Protein AF-A0A523NLS0-F1 (afdb_monomer_lite)

Sequence (101 aa):
MGEDYTAHEKEIELSDRIDHPYADENHVEWTVEAWERVKHAPEFVRPGIRKLMVQRAVKREFKYITSDFLTEIRNESMMLVSKRVKQFGFEELSMGAFEVA

Radius of gyration: 15.38 Å; chains: 1; bounding box: 45×35×37 Å

Structure (mmCIF, N/CA/C/O backbone):
data_AF-A0A523NLS0-F1
#
_entry.id   AF-A0A523NLS0-F1
#
loop_
_atom_site.group_PDB
_atom_site.id
_atom_site.type_symbol
_atom_site.label_atom_id
_atom_site.label_alt_id
_atom_site.label_comp_id
_atom_site.label_asym_id
_atom_site.label_entity_id
_atom_site.label_seq_id
_atom_site.pdbx_PDB_ins_code
_atom_site.Cartn_x
_atom_site.Cartn_y
_atom_site.Cartn_z
_atom_site.occupancy
_atom_site.B_iso_or_equiv
_atom_site.auth_seq_id
_atom_site.auth_comp_id
_atom_site.auth_asym_id
_atom_site.auth_atom_id
_atom_site.pdbx_PDB_model_num
ATOM 1 N N . MET A 1 1 ? 5.475 23.377 6.900 1.00 40.28 1 MET A N 1
ATOM 2 C CA . MET A 1 1 ? 4.023 23.138 6.820 1.00 40.28 1 MET A CA 1
ATOM 3 C C . MET A 1 1 ? 3.868 21.657 7.096 1.00 40.28 1 MET A C 1
ATOM 5 O O . MET A 1 1 ? 4.328 20.877 6.279 1.00 40.28 1 MET A O 1
ATOM 9 N N . GLY A 1 2 ? 3.496 21.291 8.325 1.00 45.59 2 GLY A N 1
ATOM 10 C CA . GLY A 1 2 ? 3.469 19.890 8.746 1.00 45.59 2 GLY A CA 1
ATOM 11 C C . GLY A 1 2 ? 2.313 19.191 8.054 1.00 45.59 2 GLY A C 1
ATOM 12 O O . GLY A 1 2 ? 1.167 19.534 8.322 1.00 45.59 2 GLY A O 1
ATOM 13 N N . GLU A 1 3 ? 2.617 18.294 7.121 1.00 47.75 3 GLU A N 1
ATOM 14 C CA . GLU A 1 3 ? 1.632 17.342 6.618 1.00 47.75 3 GLU A CA 1
ATOM 15 C C . GLU A 1 3 ? 1.160 16.504 7.812 1.00 47.75 3 GLU A C 1
ATOM 17 O O . GLU A 1 3 ? 1.959 16.104 8.658 1.00 47.75 3 GLU A O 1
ATOM 22 N N . ASP A 1 4 ? -0.150 16.355 7.954 1.00 50.94 4 ASP A N 1
ATOM 23 C CA . ASP A 1 4 ? -0.788 15.693 9.088 1.00 50.94 4 ASP A CA 1
ATOM 24 C C . ASP A 1 4 ? -0.522 14.179 8.988 1.00 50.94 4 ASP A C 1
ATOM 26 O O . ASP A 1 4 ? -1.303 13.438 8.400 1.00 50.94 4 ASP A O 1
ATOM 30 N N . TYR A 1 5 ? 0.605 13.710 9.540 1.00 54.31 5 TYR A N 1
ATOM 31 C CA . TYR A 1 5 ? 1.028 12.294 9.561 1.00 54.31 5 TYR A CA 1
ATOM 32 C C . TYR A 1 5 ? 0.074 11.362 10.352 1.00 54.31 5 TYR A C 1
ATOM 34 O O . TYR A 1 5 ? 0.398 10.201 10.584 1.00 54.31 5 TYR A O 1
ATOM 42 N N . THR A 1 6 ? -1.101 11.849 10.763 1.00 61.84 6 THR A N 1
ATOM 43 C CA . THR A 1 6 ? -2.078 11.144 11.612 1.00 61.84 6 THR A CA 1
ATOM 44 C C . THR A 1 6 ? -3.251 10.550 10.824 1.00 61.84 6 THR A C 1
ATOM 46 O O . THR A 1 6 ? -4.184 9.992 11.401 1.00 61.84 6 THR A O 1
ATOM 49 N N . ALA A 1 7 ? -3.233 10.620 9.485 1.00 62.31 7 ALA A N 1
ATOM 50 C CA . ALA A 1 7 ? -4.323 10.113 8.644 1.00 62.31 7 ALA A CA 1
ATOM 51 C C . ALA A 1 7 ? -4.634 8.616 8.872 1.00 62.31 7 ALA A C 1
ATOM 53 O O . ALA A 1 7 ? -5.757 8.185 8.632 1.00 62.31 7 ALA A O 1
ATOM 54 N N . HIS A 1 8 ? -3.671 7.830 9.367 1.00 66.62 8 HIS A N 1
ATOM 55 C CA . HIS A 1 8 ? -3.828 6.403 9.703 1.00 66.62 8 HIS A CA 1
ATOM 56 C C . HIS A 1 8 ? -4.395 6.150 11.108 1.00 66.62 8 HIS A C 1
ATOM 58 O O . HIS A 1 8 ? -4.664 5.001 11.458 1.00 66.62 8 HIS A O 1
ATOM 64 N N . GLU A 1 9 ? -4.566 7.210 11.902 1.00 65.62 9 GLU A N 1
ATOM 65 C CA . GLU A 1 9 ? -5.053 7.180 13.285 1.00 65.62 9 GLU A CA 1
ATOM 66 C C . GLU A 1 9 ? -6.515 7.638 13.397 1.00 65.62 9 GLU A C 1
ATOM 68 O O . GLU A 1 9 ? -7.171 7.368 14.403 1.00 65.62 9 GLU A O 1
ATOM 73 N N . LYS A 1 10 ? -7.058 8.302 12.365 1.00 66.56 10 LYS A N 1
ATOM 74 C CA . LYS A 1 10 ? -8.464 8.723 12.356 1.00 66.56 10 LYS A CA 1
ATOM 75 C C . LYS A 1 10 ? -9.380 7.516 12.225 1.00 66.56 10 LYS A C 1
ATOM 77 O O . LYS A 1 10 ? -9.265 6.729 11.290 1.00 66.56 10 LYS A O 1
ATOM 82 N N . GLU A 1 11 ? -10.306 7.398 13.169 1.00 72.75 11 GLU A N 1
ATOM 83 C CA . GLU A 1 11 ? -11.369 6.405 13.116 1.00 72.75 11 GLU A CA 1
ATOM 84 C C . GLU A 1 11 ? -12.204 6.615 11.847 1.00 72.75 11 GLU A C 1
ATOM 86 O O . GLU A 1 11 ? -12.619 7.733 11.545 1.00 72.75 11 GLU A O 1
ATOM 91 N N . ILE A 1 12 ? -12.392 5.545 11.074 1.00 76.88 12 ILE A N 1
ATOM 92 C CA . ILE A 1 12 ? -13.165 5.578 9.830 1.00 76.88 12 ILE A CA 1
ATOM 93 C C . ILE A 1 12 ? -14.576 5.046 10.096 1.00 76.88 12 ILE A C 1
ATOM 95 O O . ILE A 1 12 ? -14.736 4.035 10.789 1.00 76.88 12 ILE A O 1
ATOM 99 N N . GLU A 1 13 ? -15.593 5.703 9.545 1.00 79.06 13 GLU A N 1
ATOM 100 C CA . GLU A 1 13 ? -16.986 5.249 9.618 1.00 79.06 13 GLU A CA 1
ATOM 101 C C . GLU A 1 13 ? -17.122 3.838 9.019 1.00 79.06 13 GLU A C 1
ATOM 103 O O . GLU A 1 13 ? -16.404 3.477 8.086 1.00 79.06 13 GLU A O 1
ATOM 108 N N . LEU A 1 14 ? -18.053 3.025 9.535 1.00 74.56 14 LEU A N 1
ATOM 109 C CA . LEU A 1 14 ? -18.283 1.657 9.037 1.00 74.56 14 LEU A CA 1
ATOM 110 C C . LEU A 1 14 ? -18.652 1.626 7.542 1.00 74.56 14 LEU A C 1
ATOM 112 O O . LEU A 1 14 ? -18.284 0.684 6.846 1.00 74.56 14 LEU A O 1
ATOM 116 N N . SER A 1 15 ? -19.344 2.658 7.047 1.00 82.06 15 SER A N 1
ATOM 117 C CA . SER A 1 15 ? -19.696 2.827 5.627 1.00 82.06 15 SER A CA 1
ATOM 118 C C . SER A 1 15 ? -18.492 2.969 4.706 1.00 82.06 15 SER A C 1
ATOM 120 O O . SER A 1 15 ? -18.591 2.684 3.514 1.00 82.06 15 SER A O 1
ATOM 122 N N . ASP A 1 16 ? -17.366 3.412 5.253 1.00 85.19 16 ASP A N 1
ATOM 123 C CA . ASP A 1 16 ? -16.176 3.781 4.501 1.00 85.19 16 ASP A CA 1
ATOM 124 C C . ASP A 1 16 ? -15.098 2.699 4.564 1.00 85.19 16 ASP A C 1
ATOM 126 O O . ASP A 1 16 ? -13.972 2.925 4.116 1.00 85.19 16 ASP A O 1
ATOM 130 N N . ARG A 1 17 ? -15.443 1.509 5.076 1.00 89.94 17 ARG A N 1
ATOM 131 C CA . ARG A 1 17 ? -14.549 0.352 5.189 1.00 89.94 17 ARG A CA 1
ATOM 132 C C . ARG A 1 17 ? -14.816 -0.669 4.092 1.00 89.94 17 ARG A C 1
ATOM 134 O O . ARG A 1 17 ? -15.950 -0.869 3.666 1.00 89.94 17 ARG A O 1
ATOM 141 N N . ILE A 1 18 ? -13.763 -1.354 3.665 1.00 93.94 18 ILE A N 1
ATOM 142 C CA . ILE A 1 18 ? -13.864 -2.525 2.791 1.00 93.94 18 ILE A CA 1
ATOM 143 C C . ILE A 1 18 ? -13.669 -3.787 3.624 1.00 93.94 18 ILE A C 1
ATOM 145 O O . ILE A 1 18 ? -12.649 -3.926 4.293 1.00 93.94 18 ILE A O 1
ATOM 149 N N . ASP A 1 19 ? -14.619 -4.711 3.504 1.00 92.12 19 ASP A N 1
ATOM 150 C CA . ASP A 1 19 ? -14.495 -6.084 3.994 1.00 92.12 19 ASP A CA 1
ATOM 151 C C . ASP A 1 19 ? -13.458 -6.833 3.141 1.00 92.12 19 ASP A C 1
ATOM 153 O O . ASP A 1 19 ? -13.628 -7.001 1.923 1.00 92.12 19 ASP A O 1
ATOM 157 N N . HIS A 1 20 ? -12.331 -7.205 3.750 1.00 93.69 20 HIS A N 1
ATOM 158 C CA . HIS A 1 20 ? -11.242 -7.870 3.048 1.00 93.69 20 HIS A CA 1
ATOM 159 C C . HIS A 1 20 ? -10.562 -8.897 3.956 1.00 93.69 20 HIS A C 1
ATOM 161 O O . HIS A 1 20 ? -9.777 -8.507 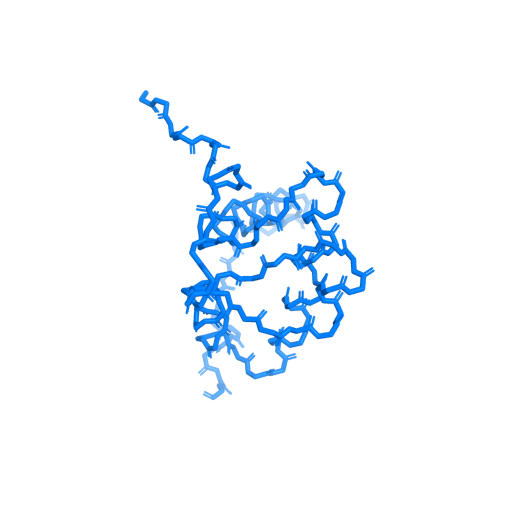4.825 1.00 93.69 20 HIS A O 1
ATOM 167 N N . PRO A 1 21 ? -10.675 -10.205 3.654 1.00 95.06 21 PRO A N 1
ATOM 168 C CA . PRO A 1 21 ? -10.343 -11.267 4.604 1.00 95.06 21 PRO A CA 1
ATOM 169 C C . PRO A 1 21 ? -8.898 -11.186 5.104 1.00 95.06 21 PRO A C 1
ATOM 171 O O . PRO A 1 21 ? -8.645 -11.251 6.299 1.00 95.06 21 PRO A O 1
ATOM 174 N N . TYR A 1 22 ? -7.937 -10.938 4.207 1.00 95.75 22 TYR A N 1
ATOM 175 C CA . TYR A 1 22 ? -6.531 -10.816 4.606 1.00 95.75 22 TYR A CA 1
ATOM 176 C C . TYR A 1 22 ? -6.247 -9.569 5.456 1.00 95.75 22 TYR A C 1
ATOM 178 O O . TYR A 1 22 ? -5.293 -9.558 6.228 1.00 95.75 22 TYR A O 1
ATOM 186 N N . ALA A 1 23 ? -7.016 -8.495 5.283 1.00 95.38 23 ALA A N 1
ATOM 187 C CA . ALA A 1 23 ? -6.849 -7.292 6.091 1.00 95.38 23 ALA A CA 1
ATOM 188 C C . ALA A 1 23 ? -7.422 -7.540 7.499 1.00 95.38 23 ALA A C 1
ATOM 190 O O . ALA A 1 23 ? -6.721 -7.306 8.485 1.00 95.38 23 ALA A O 1
ATOM 191 N N . ASP A 1 24 ? -8.600 -8.166 7.575 1.00 95.00 24 ASP A N 1
ATOM 192 C CA . ASP A 1 24 ? -9.277 -8.523 8.827 1.00 95.00 24 ASP A CA 1
ATOM 193 C C . ASP A 1 24 ? -8.460 -9.505 9.675 1.00 95.00 24 ASP A C 1
ATOM 195 O O . ASP A 1 24 ? -8.251 -9.275 10.865 1.00 95.00 24 ASP A O 1
ATOM 199 N N . GLU A 1 25 ? -7.896 -10.551 9.056 1.00 97.00 25 GLU A N 1
ATOM 200 C CA . GLU A 1 25 ? -6.980 -11.501 9.711 1.00 97.00 25 GLU A CA 1
ATOM 201 C C . GLU A 1 25 ? -5.760 -10.809 10.344 1.00 97.00 25 GLU A C 1
ATOM 203 O O . GLU A 1 25 ? -5.167 -11.312 11.300 1.00 97.00 25 GLU A O 1
ATOM 208 N N . ASN A 1 26 ? -5.374 -9.649 9.808 1.00 97.06 26 ASN A N 1
ATOM 209 C CA . ASN A 1 26 ? -4.240 -8.857 10.270 1.00 97.06 26 ASN A CA 1
ATOM 210 C C . ASN A 1 26 ? -4.659 -7.638 11.108 1.00 97.06 26 ASN A C 1
ATOM 212 O O . ASN A 1 26 ? -3.792 -6.846 11.467 1.00 97.06 26 ASN A O 1
ATOM 216 N N . HIS A 1 27 ? -5.942 -7.514 11.470 1.00 95.12 27 HIS A N 1
ATOM 217 C CA . HIS A 1 27 ? -6.494 -6.405 12.259 1.00 95.12 27 HIS A CA 1
ATOM 218 C C . HIS A 1 27 ? -6.267 -5.023 11.615 1.00 95.12 27 HIS A C 1
ATOM 220 O O . HIS A 1 27 ? -6.057 -4.027 12.310 1.00 95.12 27 HIS A O 1
ATOM 226 N N . VAL A 1 28 ? -6.299 -4.971 10.281 1.00 95.06 28 VAL A N 1
ATOM 227 C CA . VAL A 1 28 ? -6.137 -3.754 9.477 1.00 95.06 28 VAL A CA 1
ATOM 228 C C . VAL A 1 28 ? -7.354 -3.580 8.580 1.00 95.06 28 VAL A C 1
ATOM 230 O O . VAL A 1 28 ? -7.862 -4.545 8.023 1.00 95.06 28 VAL A O 1
ATOM 233 N N . GLU A 1 29 ? -7.786 -2.342 8.377 1.00 95.31 29 GLU A N 1
ATOM 234 C CA . GLU A 1 29 ? -8.985 -2.024 7.606 1.00 95.31 29 GLU A CA 1
ATOM 235 C C . GLU A 1 29 ? -8.644 -1.090 6.440 1.00 95.31 29 GLU A C 1
ATOM 237 O O . GLU A 1 29 ? -7.842 -0.161 6.566 1.00 95.31 29 GLU A O 1
ATOM 242 N N . TRP A 1 30 ? -9.247 -1.335 5.280 1.00 95.94 30 TRP A N 1
ATOM 243 C CA . TRP A 1 30 ? -9.098 -0.483 4.101 1.00 95.94 30 TRP A CA 1
ATOM 244 C C . TRP A 1 30 ? -10.187 0.571 4.060 1.00 95.94 30 TRP A C 1
ATOM 246 O O . TRP A 1 30 ? -11.354 0.235 4.259 1.00 95.94 30 TRP A O 1
ATOM 256 N N . THR A 1 31 ? -9.836 1.804 3.691 1.00 95.50 31 THR A N 1
ATOM 257 C CA . THR A 1 31 ? -10.864 2.755 3.269 1.00 95.50 31 THR A CA 1
ATOM 258 C C . THR A 1 31 ? -11.347 2.444 1.856 1.00 95.50 31 THR A C 1
ATOM 260 O O . THR A 1 31 ? -10.570 2.004 0.998 1.00 95.50 31 THR A O 1
ATOM 263 N N . VAL A 1 32 ? -12.626 2.717 1.589 1.00 95.00 32 VAL A N 1
ATOM 264 C CA . VAL A 1 32 ? -13.216 2.632 0.241 1.00 95.00 32 VAL A CA 1
ATOM 265 C C . VAL A 1 32 ? -12.394 3.460 -0.748 1.00 95.00 32 VAL A C 1
ATOM 267 O O . VAL A 1 32 ? -12.037 2.974 -1.819 1.00 95.00 32 VAL A O 1
ATOM 270 N N . GLU A 1 33 ? -12.004 4.676 -0.363 1.00 94.19 33 GLU A N 1
ATOM 271 C CA . GLU A 1 33 ? -11.178 5.563 -1.187 1.00 94.19 33 GLU A CA 1
ATOM 272 C C . GLU A 1 33 ? -9.827 4.928 -1.570 1.00 94.19 33 GLU A C 1
ATOM 274 O O . GLU A 1 33 ? -9.454 4.898 -2.748 1.00 94.19 33 GLU A O 1
ATOM 279 N N . ALA A 1 34 ? -9.093 4.379 -0.594 1.00 95.56 34 ALA A N 1
ATOM 280 C CA . ALA A 1 34 ? -7.810 3.727 -0.845 1.00 95.56 34 ALA A CA 1
ATOM 281 C C . ALA A 1 34 ? -7.979 2.516 -1.770 1.00 95.56 34 ALA A C 1
ATOM 283 O O . ALA A 1 34 ? -7.173 2.287 -2.676 1.00 95.56 34 ALA A O 1
ATOM 284 N N . TRP A 1 35 ? -9.051 1.752 -1.571 1.00 96.19 35 TRP A N 1
ATOM 285 C CA . TRP A 1 35 ? -9.356 0.582 -2.377 1.00 96.19 35 TRP A CA 1
ATOM 286 C C . TRP A 1 35 ? -9.669 0.924 -3.837 1.00 96.19 35 TRP A C 1
ATOM 288 O O . TRP A 1 35 ? -9.118 0.290 -4.744 1.00 96.19 35 TRP A O 1
ATOM 298 N N . GLU A 1 36 ? -10.497 1.945 -4.080 1.00 96.25 36 GLU A N 1
ATOM 299 C CA . GLU A 1 36 ? -10.774 2.449 -5.430 1.00 96.25 36 GLU A CA 1
ATOM 300 C C . GLU A 1 36 ? -9.490 2.932 -6.109 1.00 96.25 36 GLU A C 1
ATOM 302 O O . GLU A 1 36 ? -9.234 2.595 -7.267 1.00 96.25 36 GLU A O 1
ATOM 307 N N . ARG A 1 37 ? -8.604 3.612 -5.370 1.00 95.62 37 ARG A N 1
ATOM 308 C CA . ARG A 1 37 ? -7.325 4.084 -5.912 1.00 95.62 37 ARG A CA 1
ATOM 309 C C . ARG A 1 37 ? -6.450 2.945 -6.444 1.00 95.62 37 ARG A C 1
ATOM 311 O O . ARG A 1 37 ? -5.822 3.089 -7.493 1.00 95.62 37 ARG A O 1
ATOM 318 N N . VAL A 1 38 ? -6.444 1.789 -5.777 1.00 95.81 38 VAL A N 1
ATOM 319 C CA . VAL A 1 38 ? -5.705 0.600 -6.240 1.00 95.81 38 VAL A CA 1
ATOM 320 C C . VAL A 1 38 ? -6.253 0.064 -7.569 1.00 95.81 38 VAL A C 1
ATOM 322 O O . VAL A 1 38 ? -5.488 -0.507 -8.347 1.00 95.81 38 VAL A O 1
ATOM 325 N N . LYS A 1 39 ? -7.537 0.269 -7.895 1.00 94.88 39 LYS A N 1
ATOM 326 C CA . LYS A 1 39 ? -8.105 -0.176 -9.181 1.00 94.88 39 LYS A CA 1
ATOM 327 C C . LYS A 1 39 ? -7.509 0.559 -10.384 1.00 94.88 39 LYS A C 1
ATOM 329 O O . LYS A 1 39 ? -7.493 -0.009 -11.474 1.00 94.88 39 LYS A O 1
ATOM 334 N N . HIS A 1 40 ? -6.959 1.759 -10.196 1.00 92.88 40 HIS A N 1
ATOM 335 C CA . HIS A 1 40 ? -6.259 2.485 -11.260 1.00 92.88 40 HIS A CA 1
ATOM 336 C C . HIS A 1 40 ? -4.879 1.901 -11.596 1.00 92.88 40 HIS A C 1
ATOM 338 O O . HIS A 1 40 ? -4.310 2.245 -12.628 1.00 92.88 40 HIS A O 1
ATOM 344 N N . ALA A 1 41 ? -4.332 1.011 -10.760 1.00 90.69 41 ALA A N 1
ATOM 345 C CA . ALA A 1 41 ? -3.126 0.268 -11.105 1.00 90.69 41 ALA A CA 1
ATOM 346 C C . ALA A 1 41 ? -3.439 -0.852 -12.121 1.00 90.69 41 ALA A C 1
ATOM 348 O O . ALA A 1 41 ? -4.561 -1.381 -12.116 1.00 90.69 41 ALA A O 1
ATOM 349 N N . PRO A 1 42 ? -2.456 -1.275 -12.941 1.00 91.06 42 PRO A N 1
ATOM 350 C CA . PRO A 1 42 ? -2.617 -2.416 -13.840 1.00 91.06 42 PRO A CA 1
ATOM 351 C C . PRO A 1 42 ? -3.059 -3.681 -13.095 1.00 91.06 42 PRO A C 1
ATOM 353 O O . PRO A 1 42 ? -2.636 -3.931 -11.965 1.00 91.06 42 PRO A O 1
ATOM 356 N N . GLU A 1 43 ? -3.904 -4.503 -13.719 1.00 92.94 43 GLU A N 1
ATOM 357 C CA . GLU A 1 43 ? -4.588 -5.603 -13.027 1.00 92.94 43 GLU A CA 1
ATOM 358 C C . GLU A 1 43 ? -3.628 -6.589 -12.349 1.00 92.94 43 GLU A C 1
ATOM 360 O O . GLU A 1 43 ? -3.829 -6.942 -11.186 1.00 92.94 43 GLU A O 1
ATOM 365 N N . PHE A 1 44 ? -2.535 -6.944 -13.027 1.00 90.69 44 PHE A N 1
ATOM 366 C CA . PHE A 1 44 ? -1.540 -7.888 -12.517 1.00 90.69 44 PHE A CA 1
ATOM 367 C C . PHE A 1 44 ? -0.801 -7.391 -11.261 1.00 90.69 44 PHE A C 1
ATOM 369 O O . PHE A 1 44 ? -0.302 -8.207 -10.487 1.00 90.69 44 PHE A O 1
ATOM 376 N N . VAL A 1 45 ? -0.743 -6.072 -11.015 1.00 92.12 45 VAL A N 1
ATOM 377 C CA . VAL A 1 45 ? -0.078 -5.498 -9.828 1.00 92.12 45 VAL A CA 1
ATOM 378 C C . VAL A 1 45 ? -1.027 -5.324 -8.642 1.00 92.12 45 VAL A C 1
ATOM 380 O O . VAL A 1 45 ? -0.564 -5.287 -7.498 1.00 92.12 45 VAL A O 1
ATOM 383 N N . ARG A 1 46 ? -2.348 -5.256 -8.870 1.00 95.44 46 ARG A N 1
ATOM 384 C CA . ARG A 1 46 ? -3.343 -4.984 -7.812 1.00 95.44 46 ARG A CA 1
ATOM 385 C C . ARG A 1 46 ? -3.259 -5.967 -6.634 1.00 95.44 46 ARG A C 1
ATOM 387 O O . ARG A 1 46 ? -3.235 -5.485 -5.498 1.00 95.44 46 ARG A O 1
ATOM 394 N N . PRO A 1 47 ? -3.159 -7.303 -6.831 1.00 96.56 47 PRO A N 1
ATOM 395 C CA . PRO A 1 47 ? -3.045 -8.240 -5.709 1.00 96.56 47 PRO A CA 1
ATOM 396 C C . PRO A 1 47 ? -1.782 -8.001 -4.871 1.00 96.56 47 PRO A C 1
ATOM 398 O O . PRO A 1 47 ? -1.820 -8.084 -3.642 1.00 96.56 47 PRO A O 1
ATOM 401 N N . GLY A 1 48 ? -0.673 -7.647 -5.529 1.00 96.25 48 GLY A N 1
ATOM 402 C CA . GLY A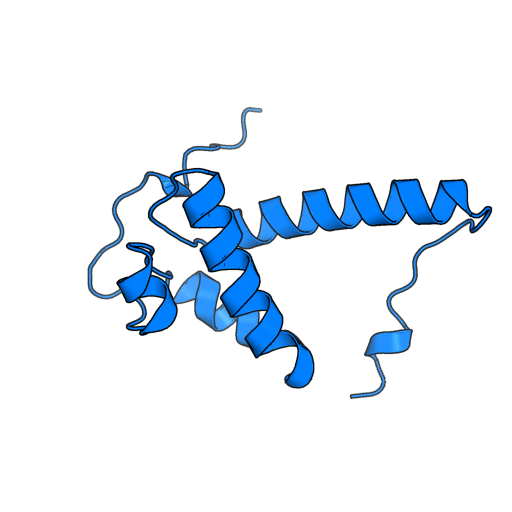 1 48 ? 0.593 -7.328 -4.872 1.00 96.25 48 GLY A CA 1
ATOM 403 C C . GLY A 1 48 ? 0.506 -6.063 -4.019 1.00 96.25 48 GLY A C 1
ATOM 404 O O . GLY A 1 48 ? 0.941 -6.077 -2.869 1.00 96.25 48 GLY A O 1
ATOM 405 N N . ILE A 1 49 ? -0.113 -4.999 -4.543 1.00 96.56 49 ILE A N 1
ATOM 406 C CA . ILE A 1 49 ? -0.321 -3.745 -3.802 1.00 96.56 49 ILE A CA 1
ATOM 407 C C . ILE A 1 49 ? -1.176 -3.998 -2.558 1.00 96.56 49 ILE A C 1
ATOM 409 O O . ILE A 1 49 ? -0.772 -3.615 -1.461 1.00 96.56 49 ILE A O 1
ATOM 413 N N . ARG A 1 50 ? -2.311 -4.697 -2.700 1.00 96.94 50 ARG A N 1
ATOM 414 C CA . ARG A 1 50 ? -3.216 -4.995 -1.574 1.00 96.94 50 ARG A CA 1
ATOM 415 C C . ARG A 1 50 ? -2.500 -5.735 -0.448 1.00 96.94 50 ARG A C 1
ATOM 417 O O . ARG A 1 50 ? -2.567 -5.327 0.708 1.00 96.94 50 ARG A O 1
ATOM 424 N N . LYS A 1 51 ? -1.746 -6.782 -0.789 1.00 97.50 51 LYS A N 1
ATOM 425 C CA . LYS A 1 51 ? -0.963 -7.538 0.193 1.00 97.50 51 LYS A CA 1
ATOM 426 C C . LYS A 1 51 ? 0.125 -6.681 0.846 1.00 97.50 51 LYS A C 1
ATOM 428 O O . LYS A 1 51 ? 0.286 -6.723 2.063 1.00 97.50 51 LYS A O 1
ATOM 433 N N . LEU A 1 52 ? 0.857 -5.896 0.052 1.00 97.25 52 LEU A N 1
ATOM 434 C CA . LEU A 1 52 ? 1.950 -5.058 0.543 1.00 97.25 52 LEU A CA 1
ATO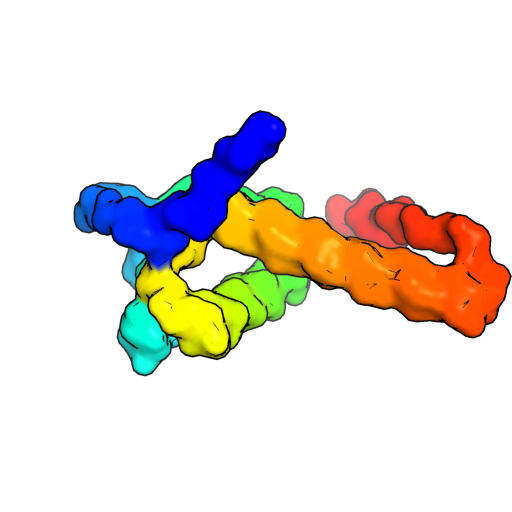M 435 C C . LEU A 1 52 ? 1.463 -4.000 1.540 1.00 97.25 52 LEU A C 1
ATOM 437 O O . LEU A 1 52 ? 2.122 -3.796 2.556 1.00 97.25 52 LEU A O 1
ATOM 441 N N . MET A 1 53 ? 0.337 -3.332 1.272 1.00 97.38 53 MET A N 1
ATOM 442 C CA . MET A 1 53 ? -0.164 -2.284 2.169 1.00 97.38 53 MET A CA 1
ATOM 443 C C . MET A 1 53 ? -0.565 -2.850 3.531 1.00 97.38 53 MET A C 1
ATOM 445 O O . MET A 1 53 ? -0.168 -2.279 4.540 1.00 97.38 53 MET A O 1
ATOM 449 N N . VAL A 1 54 ? -1.235 -4.007 3.579 1.00 97.50 54 VAL A N 1
ATOM 450 C CA . VAL A 1 54 ? -1.549 -4.690 4.850 1.00 97.50 54 VAL A CA 1
ATOM 451 C C . VAL A 1 54 ? -0.271 -4.992 5.631 1.00 97.50 54 VAL A C 1
ATOM 453 O O . VAL A 1 54 ? -0.154 -4.625 6.794 1.00 97.50 54 VAL A O 1
ATOM 456 N N . GLN A 1 55 ? 0.747 -5.558 4.978 1.00 97.44 55 GLN A N 1
ATOM 457 C CA . GLN A 1 55 ? 2.028 -5.841 5.635 1.00 97.44 55 GLN A CA 1
ATOM 458 C C . GLN A 1 55 ? 2.724 -4.579 6.168 1.00 97.44 55 GLN A C 1
ATOM 460 O O . GLN A 1 55 ? 3.377 -4.623 7.211 1.00 97.44 55 GLN A O 1
ATOM 465 N N . ARG A 1 56 ? 2.620 -3.453 5.452 1.00 96.12 56 ARG A N 1
ATOM 466 C CA . ARG A 1 56 ? 3.201 -2.175 5.887 1.00 96.12 56 ARG A CA 1
ATOM 467 C C . ARG A 1 56 ? 2.426 -1.557 7.041 1.00 96.12 56 ARG A C 1
ATOM 469 O O . ARG A 1 56 ? 3.075 -1.045 7.946 1.00 96.12 56 ARG A O 1
ATOM 476 N N . ALA A 1 57 ? 1.100 -1.639 7.017 1.00 95.56 57 ALA A N 1
ATOM 477 C CA . ALA A 1 57 ? 0.243 -1.160 8.091 1.00 95.56 57 ALA A CA 1
ATOM 478 C C . ALA A 1 57 ? 0.525 -1.929 9.390 1.00 95.56 57 ALA A C 1
ATOM 480 O O . ALA A 1 57 ? 0.883 -1.309 10.385 1.00 95.56 57 ALA A O 1
ATOM 481 N N . VAL A 1 58 ? 0.555 -3.269 9.339 1.00 96.19 58 VAL A N 1
ATOM 482 C CA . VAL A 1 58 ? 0.926 -4.119 10.489 1.00 96.19 58 VAL A CA 1
ATOM 483 C C . VAL A 1 58 ? 2.305 -3.753 11.036 1.00 96.19 58 VAL A C 1
ATOM 485 O O . VAL A 1 58 ? 2.475 -3.576 12.237 1.00 96.19 58 VAL A O 1
ATOM 488 N N . LYS A 1 59 ? 3.306 -3.598 10.160 1.00 96.12 59 LYS A N 1
ATOM 489 C CA . LYS A 1 59 ? 4.675 -3.261 10.580 1.00 96.12 59 LYS A CA 1
ATOM 490 C C . LYS A 1 59 ? 4.777 -1.890 11.263 1.00 96.12 59 LYS A C 1
ATOM 492 O O . LYS A 1 59 ? 5.700 -1.684 12.045 1.00 96.12 59 LYS A O 1
ATOM 497 N N . ARG A 1 60 ? 3.897 -0.953 10.909 1.00 93.25 60 ARG A N 1
ATOM 498 C CA . ARG A 1 60 ? 3.847 0.410 11.459 1.00 93.25 60 ARG A CA 1
ATOM 499 C C . ARG A 1 60 ? 2.825 0.556 12.583 1.00 93.25 60 ARG A C 1
ATOM 501 O O . ARG A 1 60 ? 2.653 1.661 13.072 1.00 93.25 60 ARG A O 1
ATOM 508 N N . GLU A 1 61 ? 2.166 -0.538 12.968 1.00 93.56 61 GLU A N 1
ATOM 509 C CA . GLU A 1 61 ? 1.090 -0.546 13.965 1.00 93.56 61 GLU A CA 1
ATOM 510 C C . GLU A 1 61 ? -0.076 0.384 13.580 1.00 93.56 61 GLU A C 1
ATOM 512 O O . GLU A 1 61 ? -0.770 0.941 14.426 1.00 93.56 61 GLU A O 1
ATOM 517 N N . PHE A 1 62 ? -0.308 0.541 12.275 1.00 93.00 62 PHE A N 1
ATOM 518 C CA . PHE A 1 62 ? -1.416 1.320 11.737 1.00 93.00 62 PHE A CA 1
ATOM 519 C C . PHE A 1 62 ? -2.632 0.435 11.514 1.00 93.00 62 PHE A C 1
ATOM 521 O O . PHE A 1 62 ? -2.541 -0.632 10.905 1.00 93.00 62 PHE A O 1
ATOM 528 N N . LYS A 1 63 ? -3.788 0.926 11.959 1.00 92.88 63 LYS A N 1
ATOM 529 C CA . LYS A 1 63 ? -5.062 0.223 11.811 1.00 92.88 63 LYS A CA 1
ATOM 530 C C . LYS A 1 63 ? -5.712 0.457 10.448 1.00 92.88 63 LYS A C 1
ATOM 532 O O . LYS A 1 63 ? -6.392 -0.432 9.947 1.00 92.88 63 LYS A O 1
ATOM 537 N N . TYR A 1 64 ? -5.500 1.623 9.835 1.00 93.81 64 TYR A N 1
ATOM 538 C CA . TYR A 1 64 ? -6.234 2.032 8.636 1.00 93.81 64 TYR A CA 1
ATOM 539 C C . TYR A 1 64 ? -5.321 2.249 7.428 1.00 93.81 64 TYR A C 1
ATOM 541 O O . TYR A 1 64 ? -4.370 3.031 7.466 1.00 93.81 64 TYR A O 1
ATOM 549 N N . ILE A 1 65 ? -5.657 1.596 6.315 1.00 95.25 65 ILE A N 1
ATOM 550 C CA . ILE A 1 65 ? -5.055 1.838 5.004 1.00 95.25 65 ILE A CA 1
ATOM 551 C C . ILE A 1 65 ? -5.879 2.911 4.293 1.00 95.25 65 ILE A C 1
ATOM 553 O O . ILE A 1 65 ? -6.936 2.632 3.724 1.00 95.25 65 ILE A O 1
ATOM 557 N N . THR A 1 66 ? -5.375 4.142 4.334 1.00 94.94 66 THR A N 1
ATOM 558 C CA . THR A 1 66 ? -5.990 5.327 3.720 1.00 94.94 66 THR A CA 1
ATOM 559 C C . THR A 1 66 ? -5.311 5.711 2.404 1.00 94.94 66 THR A C 1
ATOM 561 O O . THR A 1 66 ? -4.238 5.206 2.066 1.00 94.94 66 THR A O 1
ATOM 564 N N . SER A 1 67 ? -5.912 6.628 1.641 1.00 92.56 67 SER A N 1
ATOM 565 C CA . SER A 1 67 ? -5.314 7.147 0.402 1.00 92.56 67 SER A CA 1
ATOM 566 C C . SER A 1 67 ? -3.950 7.803 0.653 1.00 92.56 67 SER A C 1
ATOM 568 O O . SER A 1 67 ? -2.998 7.573 -0.099 1.00 92.56 67 SER A O 1
ATOM 570 N N . ASP A 1 68 ? -3.808 8.531 1.761 1.00 91.88 68 ASP A N 1
ATOM 571 C CA . ASP A 1 68 ? -2.533 9.125 2.172 1.00 91.88 68 ASP A CA 1
ATOM 572 C C . ASP A 1 68 ? -1.474 8.057 2.456 1.00 91.88 68 ASP A C 1
ATOM 574 O O . ASP A 1 68 ? -0.317 8.216 2.061 1.00 91.88 68 ASP A O 1
ATOM 578 N N . PHE A 1 69 ? -1.880 6.906 3.007 1.00 92.50 69 PHE A N 1
ATOM 579 C CA . PHE A 1 69 ? -0.965 5.796 3.287 1.00 92.50 69 PHE A CA 1
ATOM 580 C C . PHE A 1 69 ? -0.355 5.262 1.996 1.00 92.50 69 PHE A C 1
ATOM 582 O O . PHE A 1 69 ? 0.848 5.011 1.902 1.00 92.50 69 PHE A O 1
ATOM 589 N N . LEU A 1 70 ? -1.187 5.127 0.959 1.00 94.25 70 LEU A N 1
ATOM 590 C CA . LEU A 1 70 ? -0.734 4.701 -0.362 1.00 94.25 70 LEU A CA 1
ATOM 591 C C . LEU A 1 70 ? 0.286 5.689 -0.937 1.00 94.25 70 LEU A C 1
ATOM 593 O O . LEU A 1 70 ? 1.273 5.270 -1.547 1.00 94.25 70 LEU A O 1
ATOM 597 N N . THR A 1 71 ? 0.062 6.992 -0.745 1.00 93.06 71 THR A N 1
ATOM 598 C CA . THR A 1 71 ? 0.991 8.041 -1.185 1.00 93.06 71 THR A CA 1
ATOM 599 C C . THR A 1 71 ? 2.321 7.953 -0.438 1.00 93.06 71 THR A C 1
ATOM 601 O O . THR A 1 71 ? 3.369 7.959 -1.086 1.00 93.06 71 THR A O 1
ATOM 604 N N . GLU A 1 72 ? 2.293 7.811 0.887 1.00 92.81 72 GLU A N 1
ATOM 605 C CA . GLU A 1 72 ? 3.489 7.677 1.723 1.00 92.81 72 GLU A CA 1
ATOM 606 C C . GLU A 1 72 ? 4.343 6.480 1.281 1.00 92.81 72 GLU A C 1
ATOM 608 O O . GLU A 1 72 ? 5.511 6.636 0.906 1.00 92.81 72 GLU A O 1
ATOM 613 N N . ILE A 1 73 ? 3.741 5.288 1.211 1.00 93.50 73 ILE A N 1
ATOM 614 C CA . ILE A 1 73 ? 4.457 4.065 0.835 1.00 93.50 73 ILE A CA 1
ATOM 615 C C . ILE A 1 73 ? 4.975 4.128 -0.609 1.00 93.50 73 ILE A C 1
ATOM 617 O O . ILE A 1 73 ? 6.082 3.645 -0.896 1.00 93.50 73 ILE A O 1
ATOM 621 N N . ARG A 1 74 ? 4.217 4.733 -1.534 1.00 91.88 74 ARG A N 1
ATOM 622 C CA . ARG A 1 74 ? 4.680 4.977 -2.907 1.00 91.88 74 ARG A CA 1
ATOM 623 C C . ARG A 1 74 ? 5.917 5.871 -2.909 1.00 91.88 74 ARG A C 1
ATOM 625 O O . ARG A 1 74 ? 6.900 5.515 -3.556 1.00 91.88 74 ARG A O 1
ATOM 632 N N . ASN A 1 75 ? 5.882 7.004 -2.211 1.00 92.31 75 ASN A N 1
ATOM 633 C CA . ASN A 1 75 ? 6.976 7.975 -2.195 1.00 92.31 75 ASN A CA 1
ATOM 634 C C . ASN A 1 75 ? 8.262 7.362 -1.628 1.00 92.31 75 ASN A C 1
ATOM 636 O O . ASN A 1 75 ? 9.324 7.485 -2.241 1.00 92.31 75 ASN A O 1
ATOM 640 N N . GLU A 1 76 ? 8.165 6.614 -0.528 1.00 92.44 76 GLU A N 1
ATOM 641 C CA . GLU A 1 76 ? 9.293 5.858 0.026 1.00 92.44 76 GLU A CA 1
ATOM 642 C C . GLU A 1 76 ? 9.873 4.865 -0.987 1.00 92.44 76 GLU A C 1
ATOM 644 O O . GLU A 1 76 ? 11.088 4.808 -1.198 1.00 92.44 76 GLU A O 1
ATOM 649 N N . SER A 1 77 ? 9.002 4.097 -1.648 1.00 91.06 77 SER A N 1
ATOM 650 C CA . SER A 1 77 ? 9.412 3.106 -2.646 1.00 91.06 77 SER A CA 1
ATOM 651 C C . SER A 1 77 ? 10.111 3.776 -3.832 1.00 91.06 77 SER A C 1
ATOM 653 O O . SER A 1 77 ? 11.171 3.319 -4.258 1.00 91.06 77 SER A O 1
ATOM 655 N N . MET A 1 78 ? 9.588 4.910 -4.306 1.00 90.94 78 MET A N 1
ATOM 656 C CA . MET A 1 78 ? 10.196 5.706 -5.375 1.00 90.94 78 MET A CA 1
ATOM 657 C C . MET A 1 78 ? 11.560 6.271 -4.977 1.00 90.94 78 MET A C 1
ATOM 659 O O . MET A 1 78 ? 12.483 6.255 -5.792 1.00 90.94 78 MET A O 1
ATOM 663 N N . MET A 1 79 ? 11.733 6.724 -3.731 1.00 91.25 79 MET A N 1
ATOM 664 C CA . MET A 1 79 ? 13.035 7.187 -3.239 1.00 91.25 79 MET A CA 1
ATOM 665 C C . MET A 1 79 ? 14.063 6.054 -3.204 1.00 91.25 79 MET A C 1
ATOM 667 O O . MET A 1 79 ? 15.203 6.247 -3.630 1.00 91.25 79 MET A O 1
ATOM 671 N N . LEU A 1 80 ? 13.677 4.871 -2.717 1.00 91.00 80 LEU A N 1
ATOM 672 C CA . LEU A 1 80 ? 14.558 3.700 -2.672 1.00 91.00 80 LEU A CA 1
ATOM 673 C C . LEU A 1 80 ? 14.969 3.255 -4.077 1.00 91.00 80 LEU A C 1
ATOM 675 O O . LEU A 1 80 ? 16.155 3.041 -4.332 1.00 91.00 80 LEU A O 1
ATOM 6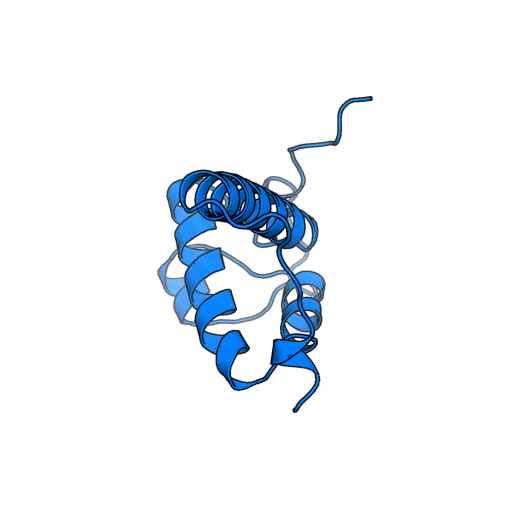79 N N . VAL A 1 81 ? 14.005 3.183 -4.995 1.00 90.25 81 VAL A N 1
ATOM 680 C CA . VAL A 1 81 ? 14.257 2.865 -6.403 1.00 90.25 81 VAL A CA 1
ATOM 681 C C . VAL A 1 81 ? 15.183 3.909 -7.030 1.00 90.25 81 VAL A C 1
ATOM 683 O O . VAL A 1 81 ? 16.191 3.538 -7.621 1.00 90.25 81 VAL A O 1
ATOM 686 N N . SER A 1 82 ? 14.926 5.203 -6.830 1.00 88.50 82 SER A N 1
ATOM 687 C CA . SER A 1 82 ? 15.755 6.281 -7.393 1.00 88.50 82 SER A CA 1
ATOM 688 C C . SER A 1 82 ? 17.201 6.225 -6.895 1.00 88.50 82 SER A C 1
ATOM 690 O O . SER A 1 82 ? 18.137 6.392 -7.677 1.00 88.50 82 SER A O 1
ATOM 692 N N . LYS A 1 83 ? 17.414 5.946 -5.600 1.00 89.81 83 LYS A N 1
ATOM 693 C CA . LYS A 1 83 ? 18.764 5.743 -5.043 1.00 89.81 83 LYS A CA 1
ATOM 694 C C . LYS A 1 83 ? 19.463 4.552 -5.700 1.00 89.81 83 LYS A C 1
ATOM 696 O O . LYS A 1 83 ? 20.650 4.629 -6.005 1.00 89.81 83 LYS A O 1
ATOM 701 N N . ARG A 1 84 ? 18.724 3.467 -5.940 1.00 92.06 84 ARG A N 1
ATOM 702 C CA . ARG A 1 84 ? 19.245 2.237 -6.542 1.00 92.06 84 ARG A CA 1
ATOM 703 C C . ARG A 1 84 ? 19.587 2.404 -8.025 1.00 92.06 84 ARG A C 1
ATOM 705 O O . ARG A 1 84 ? 20.652 1.961 -8.434 1.00 92.06 84 ARG A O 1
ATOM 712 N N . VAL A 1 85 ? 18.735 3.076 -8.800 1.00 90.12 85 VAL A N 1
ATOM 713 C CA . VAL A 1 85 ? 18.968 3.415 -10.219 1.00 90.12 85 VAL A CA 1
ATOM 714 C C . VAL A 1 85 ? 20.270 4.202 -10.371 1.00 90.12 85 VAL A C 1
ATOM 716 O O . VAL A 1 85 ? 21.149 3.789 -11.126 1.00 90.12 85 VAL A O 1
ATOM 719 N N . LYS A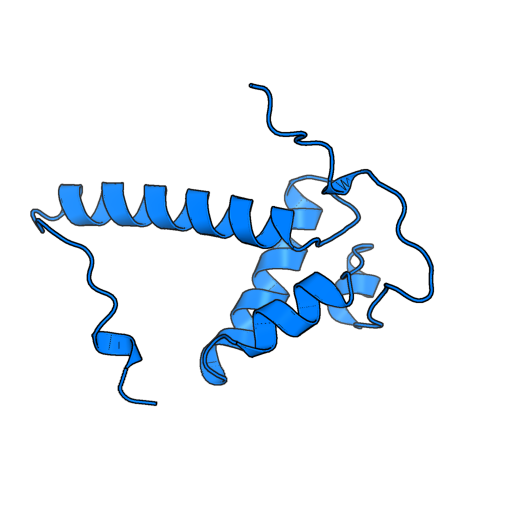 1 86 ? 20.456 5.246 -9.551 1.00 88.69 86 LYS A N 1
ATOM 720 C CA . LYS A 1 86 ? 21.699 6.033 -9.528 1.00 88.69 86 LYS A CA 1
ATOM 721 C C . LYS A 1 86 ? 22.921 5.197 -9.143 1.00 88.69 86 LYS A C 1
ATOM 723 O O . LYS A 1 86 ? 23.977 5.357 -9.741 1.00 88.69 86 LYS A O 1
ATOM 728 N N . GLN A 1 87 ? 22.787 4.284 -8.175 1.00 91.25 87 GLN A N 1
ATOM 729 C CA . GLN A 1 87 ? 23.876 3.386 -7.768 1.00 91.25 87 GLN A CA 1
ATOM 730 C C . GLN A 1 87 ? 24.353 2.478 -8.917 1.00 91.25 87 GLN A C 1
ATOM 732 O O . GLN A 1 87 ? 25.533 2.148 -8.978 1.00 91.25 87 GLN A O 1
ATOM 737 N N . PHE A 1 88 ? 23.455 2.084 -9.822 1.00 92.38 88 PHE A N 1
ATOM 738 C CA . PHE A 1 88 ? 23.788 1.277 -10.997 1.00 92.38 88 PHE A CA 1
ATOM 739 C C . PHE A 1 88 ? 24.310 2.095 -12.192 1.00 92.38 88 PHE A C 1
ATOM 741 O O . PHE A 1 88 ? 24.637 1.508 -13.219 1.00 92.38 88 PHE A O 1
ATOM 748 N N . GLY A 1 89 ? 24.417 3.423 -12.068 1.00 92.06 89 GLY A N 1
ATOM 749 C CA . GLY A 1 89 ? 24.902 4.303 -13.135 1.00 92.06 89 GLY A CA 1
ATOM 750 C C . GLY A 1 89 ? 23.843 4.702 -14.166 1.00 92.06 89 GLY A C 1
ATOM 751 O O . GLY A 1 89 ? 24.195 5.244 -15.208 1.00 92.06 89 GLY A O 1
ATOM 752 N N . PHE A 1 90 ? 22.559 4.452 -13.895 1.00 90.69 90 PHE A N 1
ATOM 753 C CA . PHE A 1 90 ? 21.460 4.934 -14.733 1.00 90.69 90 PHE A CA 1
ATOM 754 C C . PHE A 1 90 ? 21.055 6.361 -14.334 1.00 90.69 90 PHE A C 1
ATOM 756 O O . PHE A 1 90 ? 21.033 6.701 -13.147 1.00 90.69 90 PHE A O 1
ATOM 763 N N . GLU A 1 91 ? 20.705 7.185 -15.324 1.00 81.69 91 GLU A N 1
ATOM 764 C CA . GLU A 1 91 ? 20.409 8.612 -15.124 1.00 81.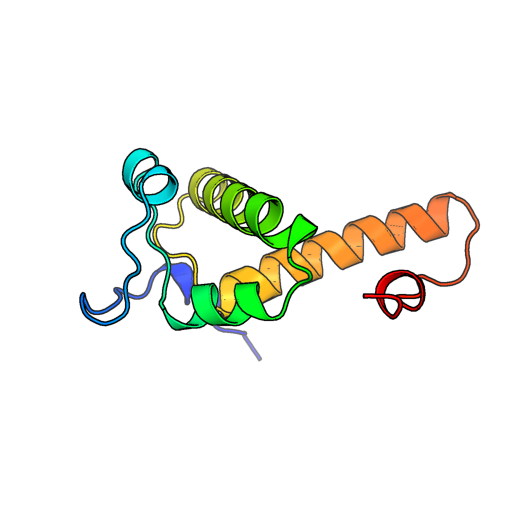69 91 GLU A CA 1
ATOM 765 C C . GLU A 1 91 ? 18.939 8.883 -14.771 1.00 81.69 91 GLU A C 1
ATOM 767 O O . GLU A 1 91 ? 18.660 9.750 -13.940 1.00 81.69 91 GLU A O 1
ATOM 772 N N . GLU A 1 92 ? 18.002 8.113 -15.334 1.00 81.81 92 GLU A N 1
ATOM 773 C CA . GLU A 1 92 ? 16.564 8.346 -15.176 1.00 81.81 92 GLU A CA 1
ATOM 774 C C . GLU A 1 92 ? 15.771 7.047 -14.968 1.00 81.81 92 GLU A C 1
ATOM 776 O O . GLU A 1 92 ? 16.102 5.986 -15.498 1.00 81.81 92 GLU A O 1
ATOM 781 N N . LEU A 1 93 ? 14.693 7.153 -14.187 1.00 82.00 93 LEU A N 1
ATOM 782 C CA . LEU A 1 93 ? 13.644 6.144 -14.093 1.00 82.00 93 LEU A CA 1
ATOM 783 C C . LEU A 1 93 ? 12.459 6.570 -14.973 1.00 82.00 93 LEU A C 1
ATOM 785 O O . LEU A 1 93 ? 11.826 7.581 -14.672 1.00 82.00 93 LEU A O 1
ATOM 789 N N . SER A 1 94 ? 12.110 5.780 -15.991 1.00 82.19 94 SER A N 1
ATOM 790 C CA . SER A 1 94 ? 10.938 6.033 -16.839 1.00 82.19 94 SER A CA 1
ATOM 791 C C . SER A 1 94 ? 9.804 5.037 -16.573 1.00 82.19 94 SER A C 1
ATOM 793 O O . SER A 1 94 ? 10.029 3.891 -16.182 1.00 82.19 94 SER A O 1
ATOM 795 N N . MET A 1 95 ? 8.563 5.482 -16.791 1.00 76.62 95 MET A N 1
ATOM 796 C CA . MET A 1 95 ? 7.354 4.657 -16.648 1.00 76.62 95 MET A CA 1
ATOM 797 C C . MET A 1 95 ? 6.793 4.157 -17.990 1.00 76.62 95 MET A C 1
ATOM 799 O O . MET A 1 95 ? 5.771 3.477 -17.994 1.00 76.62 95 MET A O 1
ATOM 803 N N . GLY A 1 96 ? 7.462 4.435 -19.118 1.00 76.75 96 GLY A N 1
ATOM 804 C CA . GLY A 1 96 ? 6.978 4.071 -20.461 1.00 76.75 96 GLY A CA 1
ATOM 805 C C . GLY A 1 96 ? 6.775 2.564 -20.669 1.00 76.75 96 GLY A C 1
ATOM 806 O O . GLY A 1 96 ? 5.964 2.144 -21.485 1.00 76.75 96 GLY A O 1
ATOM 807 N N . ALA A 1 97 ? 7.435 1.725 -19.864 1.00 73.50 97 ALA A N 1
ATOM 808 C CA . ALA A 1 97 ? 7.229 0.276 -19.879 1.00 73.50 97 ALA A CA 1
ATOM 809 C C . ALA A 1 97 ? 5.813 -0.159 -19.442 1.00 73.50 97 ALA A C 1
ATOM 811 O O . ALA A 1 97 ? 5.426 -1.298 -19.690 1.00 73.50 97 ALA A O 1
ATOM 812 N N . PHE A 1 98 ? 5.045 0.724 -18.794 1.00 68.00 98 PHE A N 1
ATOM 813 C CA . PHE A 1 98 ? 3.691 0.440 -18.311 1.00 68.00 98 PHE A CA 1
ATOM 814 C C . PHE A 1 98 ? 2.577 0.963 -19.234 1.00 68.00 98 PHE A C 1
ATOM 816 O O . PHE A 1 98 ? 1.409 0.751 -18.926 1.00 68.00 98 PHE A O 1
ATOM 823 N N . GLU A 1 99 ? 2.904 1.607 -20.360 1.00 65.56 99 GLU A N 1
ATOM 824 C CA . GLU A 1 99 ? 1.913 2.145 -21.313 1.00 65.56 99 GLU A CA 1
ATOM 825 C C . GLU A 1 99 ? 1.321 1.077 -22.259 1.00 65.56 99 GLU A C 1
ATOM 827 O O . GLU A 1 99 ? 0.424 1.373 -23.040 1.00 65.56 99 GLU A O 1
ATOM 832 N N . VAL A 1 100 ? 1.799 -0.173 -22.198 1.00 57.09 100 VAL A N 1
ATOM 833 C CA . VAL A 1 100 ? 1.460 -1.257 -23.148 1.00 57.09 100 VAL A CA 1
ATOM 834 C C . VAL A 1 100 ? 0.342 -2.184 -22.623 1.00 57.09 100 VAL A C 1
ATOM 836 O O . VAL A 1 100 ? 0.357 -3.381 -22.897 1.00 57.09 100 VAL A O 1
ATOM 839 N N . ALA A 1 101 ? -0.614 -1.679 -21.839 1.00 51.56 101 ALA A N 1
ATOM 840 C CA . ALA A 1 101 ? -1.689 -2.493 -21.248 1.00 51.56 101 ALA A CA 1
ATOM 841 C C . ALA A 1 101 ? -3.087 -2.055 -21.694 1.00 51.56 101 ALA A C 1
ATOM 843 O O . ALA A 1 101 ? -3.379 -0.842 -21.602 1.00 51.56 101 ALA A O 1
#

pLDDT: mean 86.85, std 13.43, range [40.28, 97.5]

Foldseek 3Di:
DDDPPCPLVDDDDPVQWDDDPVLVVLQATEGPQLLVVLVPDDPVCSVVLVVVLSVVCSVVVGRYDYNVSSVVVVVVVVVVVVVVCVVVVHDDDDPVVVPPD

Secondary structure (DSSP, 8-state):
----TTTTTSPPPGGGEE--HHHHTTT-EEEHHHHHHHHTS-GGGHHHHHHHHHHHHHHTT--EE-HHHHHHHHHHHHHHHHHHHHHTT------GGGS--